Protein AF-A0A9D8IQU6-F1 (afdb_monomer_lite)

Secondary structure (DSSP, 8-state):
--HHHHHHHHHHHHHHHHHHTTTS-HHHHHHHHHHHHHHHHHHHHIIIIIIHHHHHHHHHHHHHHHHHHHHHHHHHHHHHTT--HHHHHHHHHTTS-HHHHHHHHH--

pLDDT: mean 85.68, std 7.83, range [54.59, 96.19]

Foldseek 3Di:
DCLLVVLVVLLVVLVVVLVVQPPHDPVVNVVSNVRSVVSNVRSCCCVPVPVVVVVVVVVVVVVVVVLVVVLVVLLVVCVVVVHDPVVSVVVSLVSDDPVVSVVVVVVD

Radius of gyration: 28.22 Å; chains: 1; bounding box: 50×27×73 Å

Sequence (108 aa):
LYGPGYGLVATLIGQIGMFGNLGGDVEILGHMLAVAVTATMYGCVLANAIAGPIGDKLALRSGEEIVAKEMMLQGILSIHAGDNPRATQDKMLAFVPQTIRTQHRAAA

Structure (mmCIF, N/CA/C/O backbone):
data_AF-A0A9D8IQU6-F1
#
_entry.id   AF-A0A9D8IQU6-F1
#
loop_
_atom_site.group_PDB
_atom_site.id
_atom_site.type_symbol
_atom_site.label_atom_id
_atom_site.label_alt_id
_atom_site.label_comp_id
_atom_site.label_asym_id
_atom_site.label_entity_id
_atom_site.label_seq_id
_atom_site.pdbx_PDB_ins_code
_atom_site.Cartn_x
_atom_site.Cartn_y
_atom_site.Cartn_z
_atom_site.occupancy
_atom_site.B_iso_or_equiv
_atom_site.auth_seq_id
_atom_site.auth_comp_id
_atom_site.auth_asym_id
_atom_site.auth_atom_id
_atom_site.pdbx_PDB_model_num
ATOM 1 N N . LEU A 1 1 ? 0.982 6.459 -4.423 1.00 58.03 1 LEU A N 1
ATOM 2 C CA . LEU A 1 1 ? 0.562 7.086 -5.699 1.00 58.03 1 LEU A CA 1
ATOM 3 C C . LEU A 1 1 ? 1.735 7.493 -6.601 1.00 58.03 1 LEU A C 1
ATOM 5 O O . LEU A 1 1 ? 1.638 7.293 -7.798 1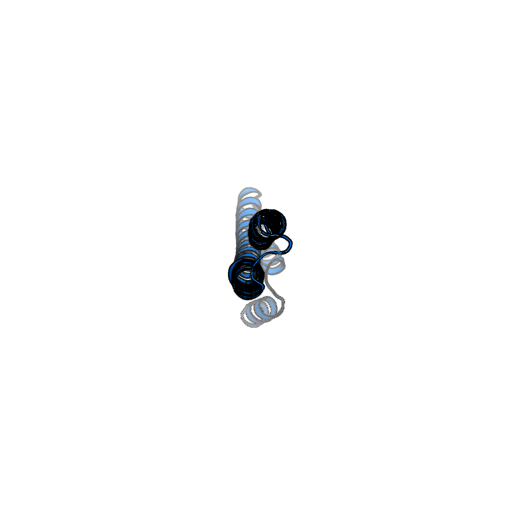.00 58.03 1 LEU A O 1
ATOM 9 N N . TYR A 1 2 ? 2.849 8.012 -6.070 1.00 77.31 2 TYR A N 1
ATOM 10 C CA . TYR A 1 2 ? 3.950 8.541 -6.900 1.00 77.31 2 TYR A CA 1
ATOM 11 C C . TYR A 1 2 ? 4.870 7.495 -7.562 1.00 77.31 2 TYR A C 1
ATOM 13 O O . TYR A 1 2 ? 5.581 7.833 -8.502 1.00 77.31 2 TYR A O 1
ATOM 21 N N . GLY A 1 3 ? 4.852 6.231 -7.118 1.00 80.38 3 GLY A N 1
ATOM 22 C CA . GLY A 1 3 ? 5.737 5.171 -7.634 1.00 80.38 3 GLY A CA 1
ATOM 23 C C . GLY A 1 3 ? 5.686 4.965 -9.160 1.00 80.38 3 GLY A C 1
ATOM 24 O O . GLY A 1 3 ? 6.734 5.047 -9.798 1.00 80.38 3 GLY A O 1
ATOM 25 N N . PRO A 1 4 ? 4.503 4.799 -9.787 1.00 85.31 4 PRO A N 1
ATOM 26 C CA . PRO A 1 4 ? 4.393 4.673 -11.242 1.00 85.31 4 PRO A CA 1
ATOM 27 C C . PRO A 1 4 ? 4.778 5.970 -11.966 1.00 85.31 4 PRO A C 1
ATOM 29 O O . PRO A 1 4 ? 5.309 5.925 -13.071 1.00 85.31 4 PRO A O 1
ATOM 32 N N . GLY A 1 5 ? 4.577 7.125 -11.319 1.00 85.75 5 GLY A N 1
ATOM 33 C CA . GLY A 1 5 ? 5.011 8.424 -11.832 1.00 85.75 5 GLY A CA 1
ATOM 34 C C . GLY A 1 5 ? 6.526 8.494 -12.036 1.00 85.75 5 GLY A C 1
ATOM 35 O O . GLY A 1 5 ? 6.975 8.905 -13.101 1.00 85.75 5 GLY A O 1
ATOM 36 N N . TYR A 1 6 ? 7.321 8.008 -11.077 1.00 83.50 6 TYR A N 1
ATOM 37 C CA . TYR A 1 6 ? 8.778 7.898 -11.243 1.00 83.50 6 TYR A CA 1
ATOM 38 C C . TYR A 1 6 ? 9.181 6.897 -12.338 1.00 83.50 6 TYR A C 1
ATOM 40 O O . TYR A 1 6 ? 10.166 7.124 -13.038 1.00 83.50 6 TYR A O 1
ATOM 48 N N . GLY A 1 7 ? 8.396 5.833 -12.541 1.00 85.19 7 GLY A N 1
ATOM 49 C CA . GLY A 1 7 ? 8.572 4.910 -13.668 1.00 85.19 7 GLY A CA 1
ATOM 50 C C . GLY A 1 7 ? 8.411 5.601 -15.025 1.00 85.19 7 GLY A C 1
ATOM 51 O O . GLY A 1 7 ? 9.250 5.441 -15.908 1.00 85.19 7 GLY A O 1
ATOM 52 N N . LEU A 1 8 ? 7.393 6.455 -15.168 1.00 87.56 8 LEU A N 1
ATOM 53 C CA . LEU A 1 8 ? 7.183 7.246 -16.384 1.00 87.56 8 LEU A CA 1
ATOM 54 C C . LEU A 1 8 ? 8.299 8.274 -16.613 1.00 87.56 8 LEU A C 1
ATOM 56 O O . LEU A 1 8 ? 8.722 8.463 -17.752 1.00 87.56 8 LEU A O 1
ATOM 60 N N . VAL A 1 9 ? 8.855 8.880 -15.559 1.00 87.12 9 VAL A N 1
ATOM 61 C CA . VAL A 1 9 ? 10.029 9.764 -15.692 1.00 87.12 9 VAL A CA 1
ATOM 62 C C . VAL A 1 9 ? 11.222 9.012 -16.295 1.00 87.12 9 VAL A C 1
ATOM 64 O O . VAL A 1 9 ? 11.891 9.544 -17.179 1.00 87.12 9 VAL A O 1
ATOM 67 N N . ALA A 1 10 ? 11.452 7.756 -15.904 1.00 84.38 10 ALA A N 1
ATOM 68 C CA . ALA A 1 10 ? 12.504 6.934 -16.502 1.00 84.38 10 ALA A CA 1
ATOM 69 C C . ALA A 1 10 ? 12.267 6.670 -18.001 1.00 84.38 10 ALA A C 1
ATOM 71 O O . ALA A 1 10 ? 13.221 6.682 -18.780 1.00 84.38 10 ALA A O 1
ATOM 72 N N . THR A 1 11 ? 11.009 6.510 -18.437 1.00 88.25 11 THR A N 1
ATOM 73 C CA . THR A 1 11 ? 10.701 6.384 -19.875 1.00 88.25 11 THR A CA 1
ATOM 74 C C . THR A 1 11 ? 11.000 7.647 -20.658 1.00 88.25 11 THR A C 1
ATOM 76 O O . THR A 1 11 ? 11.529 7.552 -21.763 1.00 88.25 11 THR A O 1
ATOM 79 N N . LEU A 1 12 ? 10.748 8.819 -20.074 1.00 90.06 12 LEU A N 1
ATOM 80 C CA . LEU A 1 12 ? 11.069 10.095 -20.707 1.00 90.06 12 LEU A CA 1
ATOM 81 C C . LEU A 1 12 ? 12.587 10.259 -20.856 1.00 90.06 12 LEU A C 1
ATOM 83 O O . LEU A 1 12 ? 13.056 10.662 -21.916 1.00 90.06 12 LEU A O 1
ATOM 87 N N . ILE A 1 13 ? 13.368 9.870 -19.841 1.00 86.31 13 ILE A N 1
ATOM 88 C CA . ILE A 1 13 ? 14.839 9.873 -19.916 1.00 86.31 13 ILE A CA 1
ATOM 89 C C . ILE A 1 13 ? 15.329 8.918 -21.015 1.00 86.31 13 ILE A C 1
ATOM 91 O O . ILE A 1 13 ? 16.174 9.295 -21.827 1.00 86.31 13 ILE A O 1
ATOM 95 N N . GLY A 1 14 ? 14.763 7.709 -21.089 1.00 84.69 14 GLY A N 1
ATOM 96 C CA . GLY A 1 14 ? 15.067 6.753 -22.155 1.00 84.69 14 GLY A CA 1
ATOM 97 C C . GLY A 1 14 ? 14.738 7.304 -23.545 1.00 84.69 14 GLY A C 1
ATOM 98 O O . GLY A 1 14 ? 15.550 7.193 -24.458 1.00 84.69 14 GLY A O 1
ATOM 99 N N . GLN A 1 15 ? 13.589 7.964 -23.705 1.00 86.44 15 GLN A N 1
ATOM 100 C CA . GLN A 1 15 ? 13.183 8.606 -24.960 1.00 86.44 15 GLN A CA 1
ATOM 101 C C . GLN A 1 15 ? 14.112 9.747 -25.377 1.00 86.44 15 GLN A C 1
ATOM 103 O O . GLN A 1 15 ? 14.433 9.849 -26.558 1.00 86.44 15 GLN A O 1
ATOM 108 N N . ILE A 1 16 ? 14.607 10.554 -24.435 1.00 86.94 16 ILE A N 1
ATOM 109 C CA . ILE A 1 16 ? 15.610 11.589 -24.729 1.00 86.94 16 ILE A CA 1
ATOM 110 C C . ILE A 1 16 ? 16.883 10.951 -25.311 1.00 86.94 16 ILE A C 1
ATOM 112 O O . ILE A 1 16 ? 17.389 11.415 -26.332 1.00 86.94 16 ILE A O 1
ATOM 116 N N . GLY A 1 17 ? 17.363 9.854 -24.715 1.00 81.62 17 GLY A N 1
ATOM 117 C CA . GLY A 1 17 ? 18.517 9.107 -25.230 1.00 81.62 17 GLY A CA 1
ATOM 118 C C . GLY A 1 17 ? 18.266 8.476 -26.605 1.00 81.62 17 GLY A C 1
ATOM 119 O O . GLY A 1 17 ? 19.130 8.527 -27.478 1.00 81.62 17 GLY A O 1
ATOM 120 N N . MET A 1 18 ? 17.063 7.940 -26.829 1.00 84.81 18 MET A N 1
ATOM 121 C CA . MET A 1 18 ? 16.659 7.352 -28.110 1.00 84.81 18 MET A CA 1
ATOM 122 C C . MET A 1 18 ? 16.590 8.391 -29.239 1.00 84.81 18 MET A C 1
ATOM 124 O O . MET A 1 18 ? 17.071 8.124 -30.338 1.00 84.81 18 MET A O 1
ATOM 128 N N . PHE A 1 19 ? 16.054 9.589 -28.980 1.00 84.94 19 PHE A N 1
ATOM 129 C CA . PHE A 1 19 ? 16.034 10.667 -29.976 1.00 84.94 19 PHE A CA 1
ATOM 130 C C . PHE A 1 19 ? 17.427 11.229 -30.277 1.00 84.94 19 PHE A C 1
ATOM 132 O O . PHE A 1 19 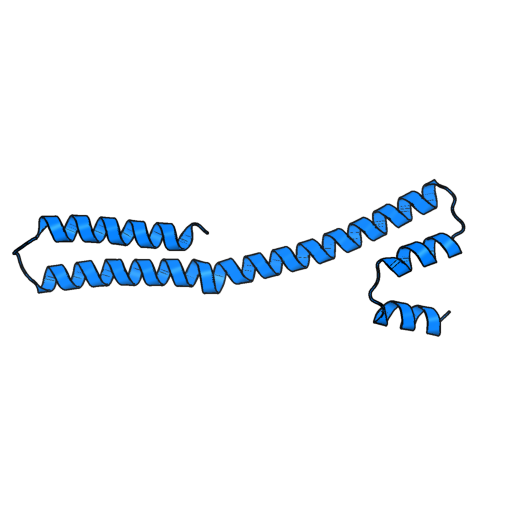? 17.675 11.653 -31.402 1.00 84.94 19 PHE A O 1
ATOM 139 N N . GLY A 1 20 ? 18.351 11.186 -29.313 1.00 81.69 20 GLY A N 1
ATOM 140 C CA . GLY A 1 20 ? 19.747 11.574 -29.531 1.00 81.69 20 GLY A CA 1
ATOM 141 C C . GLY A 1 20 ? 20.521 10.645 -30.476 1.00 81.69 20 GLY A C 1
ATOM 142 O O . GLY A 1 20 ? 21.484 11.089 -31.093 1.00 81.69 20 GLY A O 1
ATOM 143 N N . ASN A 1 21 ? 20.096 9.383 -30.620 1.00 80.38 21 ASN A N 1
ATOM 144 C CA . ASN A 1 21 ? 20.727 8.373 -31.484 1.00 80.38 21 ASN A CA 1
ATOM 145 C C . ASN A 1 21 ? 19.816 7.941 -32.651 1.00 80.38 21 ASN A C 1
ATOM 147 O O . ASN A 1 21 ? 19.886 6.809 -33.139 1.00 80.38 21 ASN A O 1
ATOM 151 N N . LEU A 1 22 ? 18.901 8.816 -33.074 1.00 76.88 22 LEU A N 1
ATOM 152 C CA . LEU A 1 22 ? 17.909 8.478 -34.087 1.00 76.88 22 LEU A CA 1
ATOM 153 C C . LEU A 1 22 ? 18.590 8.243 -35.449 1.00 76.88 22 LEU A C 1
ATOM 155 O O . LEU A 1 22 ? 19.210 9.146 -36.003 1.00 76.88 22 LEU A O 1
ATOM 159 N N . GLY A 1 23 ? 18.469 7.023 -35.984 1.00 74.81 23 GLY A N 1
ATOM 160 C CA . GLY A 1 23 ? 19.153 6.595 -37.214 1.00 74.81 23 GLY A CA 1
ATOM 161 C C . GLY A 1 23 ? 20.535 5.959 -37.002 1.00 74.81 23 GLY A C 1
ATOM 162 O O . GLY A 1 23 ? 21.201 5.642 -37.985 1.00 74.81 23 GLY A O 1
ATOM 163 N N . GLY A 1 24 ? 20.959 5.771 -35.746 1.00 79.75 24 GLY A N 1
ATOM 164 C CA . GLY A 1 24 ? 22.155 5.015 -35.368 1.00 79.75 24 GLY A CA 1
ATOM 165 C C . GLY A 1 24 ? 21.898 3.512 -35.184 1.00 79.75 24 GLY A C 1
ATOM 166 O O . GLY A 1 24 ? 20.961 2.947 -35.746 1.00 79.75 24 GLY A O 1
ATOM 167 N N . ASP A 1 25 ? 22.742 2.857 -34.384 1.00 86.06 25 ASP A N 1
ATOM 168 C CA . ASP A 1 25 ? 22.692 1.408 -34.151 1.00 86.06 25 ASP A CA 1
ATOM 169 C C . ASP A 1 25 ? 21.407 0.953 -33.424 1.00 86.06 25 ASP A C 1
ATOM 171 O O . ASP A 1 25 ? 21.054 1.453 -32.348 1.00 86.06 25 ASP A O 1
ATOM 175 N N . VAL A 1 26 ? 20.720 -0.031 -34.014 1.00 86.38 26 VAL A N 1
ATOM 176 C CA . VAL A 1 26 ? 19.458 -0.603 -33.520 1.00 86.38 26 VAL A CA 1
ATOM 177 C C . VAL A 1 26 ? 19.662 -1.353 -32.203 1.00 86.38 26 VAL A C 1
ATOM 179 O O . VAL A 1 26 ? 18.764 -1.353 -31.358 1.00 86.38 26 VAL A O 1
ATOM 182 N N . GLU A 1 27 ? 20.834 -1.953 -31.985 1.00 87.12 27 GLU A N 1
ATOM 183 C CA . GLU A 1 27 ? 21.118 -2.712 -30.762 1.00 87.12 27 GLU A CA 1
ATOM 184 C C . GLU A 1 27 ? 21.130 -1.796 -29.524 1.00 87.12 27 GLU A C 1
ATOM 186 O O . GLU A 1 27 ? 20.496 -2.089 -28.505 1.00 87.12 27 GLU A O 1
ATOM 191 N N . ILE A 1 28 ? 21.746 -0.616 -29.655 1.00 84.31 28 ILE A N 1
ATOM 192 C CA . ILE A 1 28 ? 21.782 0.417 -28.609 1.00 84.31 28 ILE A CA 1
ATOM 193 C C . ILE A 1 28 ? 20.371 0.938 -28.316 1.00 84.31 28 ILE A C 1
ATOM 195 O O . ILE A 1 28 ? 19.995 1.116 -27.154 1.00 84.31 28 ILE A O 1
ATOM 199 N N . LEU A 1 29 ? 19.566 1.153 -29.361 1.00 85.00 29 LEU A N 1
ATOM 200 C CA . LEU A 1 29 ? 18.187 1.616 -29.222 1.00 85.00 29 LEU A CA 1
ATOM 201 C C . LEU A 1 29 ? 17.326 0.602 -28.449 1.00 85.00 29 LEU A C 1
ATOM 203 O O . LEU A 1 29 ? 16.581 0.979 -27.540 1.00 85.00 29 LEU A O 1
ATOM 207 N N . GLY A 1 30 ? 17.475 -0.687 -28.765 1.00 86.25 30 GLY A N 1
ATOM 208 C CA . GLY A 1 30 ? 16.796 -1.777 -28.067 1.00 86.25 30 GLY A CA 1
ATOM 209 C C . GLY A 1 30 ? 17.169 -1.851 -26.586 1.00 86.25 30 GLY A C 1
ATOM 210 O O . GLY A 1 30 ? 16.287 -2.001 -25.737 1.00 86.25 30 GLY A O 1
ATOM 211 N N . HIS A 1 31 ? 18.451 -1.673 -26.254 1.00 86.25 31 HIS A N 1
ATOM 212 C CA . HIS A 1 31 ? 18.906 -1.671 -24.863 1.00 86.25 31 HIS A CA 1
ATOM 213 C C . HIS A 1 31 ? 18.314 -0.501 -24.057 1.00 86.25 31 HIS A C 1
ATOM 215 O O . HIS A 1 31 ? 17.803 -0.704 -22.954 1.00 86.25 31 HIS A O 1
ATOM 221 N N . MET A 1 32 ? 18.298 0.710 -24.625 1.00 84.94 32 MET A N 1
ATOM 222 C CA . MET A 1 32 ? 17.724 1.898 -23.974 1.00 84.94 32 MET A CA 1
ATOM 223 C C . MET A 1 32 ? 16.218 1.753 -23.723 1.00 84.94 32 MET A C 1
ATOM 225 O O . MET A 1 32 ? 15.721 2.116 -22.652 1.00 84.94 32 MET A O 1
ATOM 229 N N . LEU A 1 33 ? 15.490 1.167 -24.678 1.00 87.56 33 LEU A N 1
ATOM 230 C CA . LEU A 1 33 ? 14.067 0.881 -24.518 1.00 87.56 33 LEU A CA 1
ATOM 231 C C . LEU A 1 33 ? 13.814 -0.173 -23.429 1.00 87.56 33 LEU A C 1
ATOM 233 O O . LEU A 1 33 ? 12.911 -0.002 -22.608 1.00 87.56 33 LEU A O 1
ATOM 237 N N . ALA A 1 34 ? 14.620 -1.237 -23.376 1.00 88.62 34 ALA A N 1
ATOM 238 C CA . ALA A 1 34 ? 14.486 -2.283 -22.364 1.00 88.62 34 ALA A CA 1
ATOM 239 C C . ALA A 1 34 ? 14.658 -1.732 -2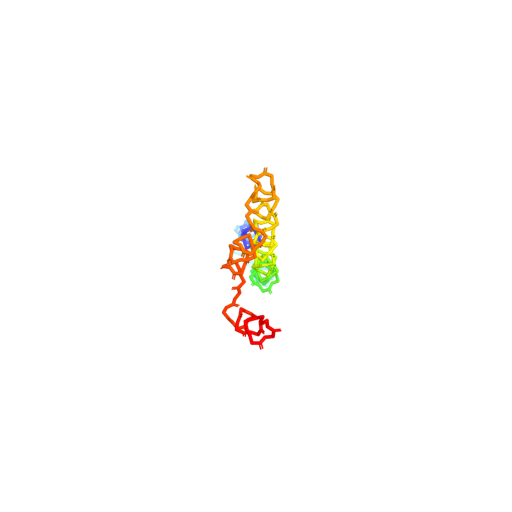0.935 1.00 88.62 34 ALA A C 1
ATOM 241 O O . ALA A 1 34 ? 13.874 -2.062 -20.039 1.00 88.62 34 ALA A O 1
ATOM 242 N N . VAL A 1 35 ? 15.630 -0.840 -20.717 1.00 87.75 35 VAL A N 1
ATOM 243 C CA . VAL A 1 35 ? 15.837 -0.177 -19.416 1.00 87.75 35 VAL A CA 1
ATOM 244 C C . VAL A 1 35 ? 14.644 0.716 -19.042 1.00 87.75 35 VAL A C 1
ATOM 246 O O . VAL A 1 35 ? 14.160 0.666 -17.912 1.00 87.75 35 VAL A O 1
ATOM 249 N N . ALA A 1 36 ? 14.104 1.486 -19.990 1.00 88.94 36 ALA A N 1
ATOM 250 C CA . ALA A 1 36 ? 12.935 2.338 -19.756 1.00 88.94 36 ALA A CA 1
ATOM 251 C C . ALA A 1 36 ? 11.679 1.536 -19.352 1.00 88.94 36 ALA A C 1
ATOM 253 O O . ALA A 1 36 ? 10.964 1.893 -18.406 1.00 88.94 36 ALA A O 1
ATOM 254 N N . VAL A 1 37 ? 11.415 0.424 -20.042 1.00 90.00 37 VAL A N 1
ATOM 255 C CA . VAL A 1 37 ? 10.253 -0.436 -19.771 1.00 90.00 37 VAL A CA 1
ATOM 256 C C . VAL A 1 37 ? 10.409 -1.174 -18.440 1.00 90.00 37 VAL A C 1
ATOM 258 O O . VAL A 1 37 ? 9.460 -1.229 -17.654 1.00 90.00 37 VAL A O 1
ATOM 261 N N . THR A 1 38 ? 11.603 -1.688 -18.133 1.00 91.00 38 THR A N 1
ATOM 262 C CA . THR A 1 38 ? 11.864 -2.358 -16.846 1.00 91.00 38 THR A CA 1
ATOM 263 C C . THR A 1 38 ? 11.729 -1.399 -15.665 1.00 91.00 38 THR A C 1
ATOM 265 O O . THR A 1 38 ? 11.088 -1.753 -14.675 1.00 91.00 38 THR A O 1
ATOM 268 N N . ALA A 1 39 ? 12.222 -0.163 -15.775 1.00 89.25 39 ALA A N 1
ATOM 269 C CA . ALA A 1 39 ? 12.027 0.858 -14.745 1.00 89.25 39 ALA A CA 1
ATOM 270 C C . ALA A 1 39 ? 10.534 1.152 -14.485 1.00 89.25 39 ALA A C 1
ATOM 272 O O . ALA A 1 39 ? 10.110 1.268 -13.332 1.00 89.25 39 ALA A O 1
ATOM 273 N N . THR A 1 40 ? 9.713 1.191 -15.540 1.00 91.00 40 THR A N 1
ATOM 274 C CA . THR A 1 40 ? 8.253 1.370 -15.425 1.00 91.00 40 THR A CA 1
ATOM 275 C C . THR A 1 40 ? 7.584 0.185 -14.739 1.00 91.00 40 THR A C 1
ATOM 277 O O . THR A 1 40 ? 6.745 0.370 -13.855 1.00 91.00 40 THR A O 1
ATOM 280 N N . MET A 1 41 ? 7.985 -1.037 -15.101 1.00 89.88 41 MET A N 1
ATOM 281 C CA . MET A 1 41 ? 7.506 -2.259 -14.460 1.00 89.88 41 MET A CA 1
ATOM 282 C C . MET A 1 41 ? 7.802 -2.236 -12.956 1.00 89.88 41 MET A C 1
ATOM 284 O O . MET A 1 41 ? 6.887 -2.438 -12.158 1.00 89.88 41 MET A O 1
ATOM 288 N N . TYR A 1 42 ? 9.039 -1.926 -12.554 1.00 90.50 42 TYR A N 1
ATOM 289 C CA . TYR A 1 42 ? 9.407 -1.847 -11.137 1.00 90.50 42 TYR A CA 1
ATOM 290 C C . TYR A 1 42 ? 8.616 -0.771 -10.384 1.00 90.50 42 TYR A C 1
ATOM 292 O O . TYR A 1 42 ? 8.133 -1.034 -9.281 1.00 90.50 42 TYR A O 1
ATOM 300 N N . GLY A 1 43 ? 8.414 0.406 -10.986 1.00 88.75 43 GLY A N 1
ATOM 301 C CA . GLY A 1 43 ? 7.603 1.476 -10.397 1.00 88.75 43 GLY A CA 1
ATOM 302 C C . GLY A 1 43 ? 6.146 1.061 -10.160 1.00 88.75 43 GLY A C 1
ATOM 303 O O . GLY A 1 43 ? 5.597 1.307 -9.082 1.00 88.75 43 GLY A O 1
ATOM 304 N N . CYS A 1 44 ? 5.530 0.380 -11.131 1.00 89.50 44 CYS A N 1
ATOM 305 C CA . CYS A 1 44 ? 4.168 -0.147 -11.018 1.00 89.50 44 CYS A CA 1
ATOM 306 C C . CYS A 1 44 ? 4.051 -1.275 -9.988 1.00 89.50 44 CYS A C 1
ATOM 308 O O . CYS A 1 44 ? 3.126 -1.259 -9.176 1.00 89.50 44 CYS A O 1
ATOM 310 N N . VAL A 1 45 ? 4.981 -2.234 -9.992 1.00 91.00 45 VAL A N 1
ATOM 311 C CA . VAL A 1 45 ? 4.974 -3.365 -9.051 1.00 91.00 45 VAL A CA 1
ATOM 312 C C . VAL A 1 45 ? 5.126 -2.866 -7.619 1.00 91.00 45 VAL A C 1
ATOM 314 O O . VAL A 1 45 ? 4.322 -3.213 -6.758 1.00 91.00 45 VAL A O 1
ATOM 317 N N . LEU A 1 46 ? 6.102 -1.997 -7.357 1.00 88.81 46 LEU A N 1
ATOM 318 C CA . LEU A 1 46 ? 6.332 -1.488 -6.008 1.00 88.81 46 LEU A CA 1
ATOM 319 C C . LEU A 1 46 ? 5.133 -0.680 -5.493 1.00 88.81 46 LEU A C 1
ATOM 321 O O . LEU A 1 46 ? 4.749 -0.808 -4.331 1.00 88.81 46 LEU A O 1
ATOM 325 N N . ALA A 1 47 ? 4.503 0.116 -6.357 1.00 89.50 47 ALA A N 1
ATOM 326 C CA . ALA A 1 47 ? 3.353 0.919 -5.971 1.00 89.50 47 ALA A CA 1
ATOM 327 C C . ALA A 1 47 ? 2.084 0.092 -5.737 1.00 89.50 47 ALA A C 1
ATOM 329 O O . ALA A 1 47 ? 1.423 0.288 -4.722 1.00 89.50 47 ALA A O 1
ATOM 330 N N . ASN A 1 48 ? 1.748 -0.813 -6.656 1.00 87.31 48 ASN A N 1
ATOM 331 C CA . ASN A 1 48 ? 0.445 -1.480 -6.662 1.00 87.31 48 ASN A CA 1
ATOM 332 C C . ASN A 1 48 ? 0.465 -2.855 -5.987 1.00 87.31 48 ASN A C 1
ATOM 334 O O . ASN A 1 48 ? -0.551 -3.257 -5.433 1.00 87.31 48 ASN A O 1
ATOM 338 N N . ALA A 1 49 ? 1.591 -3.573 -6.003 1.00 88.88 49 ALA A N 1
ATOM 339 C CA . ALA A 1 49 ? 1.686 -4.892 -5.375 1.00 88.88 49 ALA A CA 1
ATOM 340 C C . ALA A 1 49 ? 2.179 -4.829 -3.922 1.00 88.88 49 ALA A C 1
ATOM 342 O O . ALA A 1 49 ? 1.854 -5.712 -3.135 1.00 88.88 49 ALA A O 1
ATOM 343 N N . ILE A 1 50 ? 2.956 -3.801 -3.559 1.00 89.25 50 ILE A N 1
ATOM 344 C CA . ILE A 1 50 ? 3.563 -3.696 -2.223 1.00 89.25 50 ILE A CA 1
ATOM 345 C C . ILE A 1 50 ? 2.961 -2.526 -1.445 1.00 89.25 50 ILE A C 1
ATOM 347 O O . ILE A 1 50 ? 2.271 -2.731 -0.449 1.00 89.25 50 ILE A O 1
ATOM 351 N N . ALA A 1 51 ? 3.194 -1.290 -1.894 1.00 90.31 51 ALA A N 1
ATOM 352 C CA . ALA A 1 51 ? 2.830 -0.104 -1.121 1.00 90.31 51 ALA A CA 1
ATOM 353 C C . ALA A 1 51 ? 1.310 0.102 -1.002 1.00 90.31 51 ALA A C 1
ATOM 355 O O . ALA A 1 51 ? 0.840 0.498 0.062 1.00 90.31 51 ALA A O 1
ATOM 356 N N . GLY A 1 52 ? 0.545 -0.185 -2.061 1.00 91.12 52 GLY A N 1
ATOM 357 C CA . GLY A 1 52 ? -0.918 -0.091 -2.071 1.00 91.12 52 GLY A CA 1
ATOM 358 C C . GLY A 1 52 ? -1.574 -0.975 -1.004 1.00 91.12 52 GLY A C 1
ATOM 359 O O . GLY A 1 52 ? -2.176 -0.432 -0.079 1.00 91.12 52 GLY A O 1
ATOM 360 N N . PRO A 1 53 ? -1.374 -2.308 -1.040 1.00 93.19 53 PRO A N 1
ATOM 361 C CA . PRO A 1 53 ? -1.958 -3.219 -0.055 1.00 93.19 53 PRO A CA 1
ATOM 362 C C . PRO A 1 53 ? -1.535 -2.922 1.388 1.00 93.19 53 PRO A C 1
ATOM 364 O O . PRO A 1 53 ? -2.332 -3.079 2.315 1.00 93.19 53 PRO A O 1
ATOM 367 N N . ILE A 1 54 ? -0.291 -2.473 1.599 1.00 94.38 54 ILE A N 1
ATOM 368 C CA . ILE A 1 54 ? 0.179 -2.038 2.921 1.00 94.38 54 ILE A CA 1
ATOM 369 C C . ILE A 1 54 ? -0.612 -0.811 3.386 1.00 94.38 54 ILE A C 1
ATOM 371 O O . ILE A 1 54 ? -1.084 -0.791 4.523 1.00 94.38 54 ILE A O 1
ATOM 375 N N . GLY A 1 55 ? -0.791 0.184 2.513 1.00 93.38 55 GLY A N 1
ATOM 376 C CA . GLY A 1 55 ? -1.592 1.375 2.793 1.00 93.38 55 GLY A CA 1
ATOM 377 C C . GLY A 1 55 ? -3.031 1.030 3.172 1.00 93.38 55 GLY A C 1
ATOM 378 O O . GLY A 1 55 ? -3.504 1.465 4.221 1.00 93.38 55 GLY A O 1
ATOM 379 N N . ASP A 1 56 ? -3.686 0.175 2.388 1.00 94.50 56 ASP A N 1
ATOM 380 C CA . ASP A 1 56 ? -5.060 -0.265 2.653 1.00 94.50 56 ASP A CA 1
ATOM 381 C C . ASP A 1 56 ? -5.166 -1.016 3.985 1.00 94.50 56 ASP A C 1
ATOM 383 O O . ASP A 1 56 ? -6.094 -0.798 4.769 1.00 94.50 56 ASP A O 1
ATOM 387 N N . LYS A 1 57 ? -4.183 -1.871 4.300 1.00 94.88 57 LYS A N 1
ATOM 388 C CA . LYS A 1 57 ? -4.174 -2.605 5.569 1.00 94.88 57 LYS A CA 1
ATOM 389 C C . LYS A 1 57 ? -3.980 -1.683 6.770 1.00 94.88 57 LYS A C 1
ATOM 391 O O . LYS A 1 57 ? -4.602 -1.915 7.808 1.00 94.88 57 LYS A O 1
ATOM 396 N N . LEU A 1 58 ? -3.132 -0.662 6.648 1.00 95.62 58 LEU A N 1
ATOM 397 C CA . LEU A 1 58 ? -2.953 0.349 7.690 1.00 95.62 58 LEU A CA 1
ATOM 398 C C . LEU A 1 58 ? -4.216 1.191 7.870 1.00 95.62 58 LEU A C 1
ATOM 400 O O . LEU A 1 58 ? -4.617 1.423 9.007 1.00 95.62 58 LEU A O 1
ATOM 404 N N . ALA A 1 59 ? -4.866 1.597 6.779 1.00 95.56 59 ALA A N 1
ATOM 405 C CA . ALA A 1 59 ? -6.118 2.345 6.833 1.00 95.56 59 ALA A CA 1
ATOM 406 C C . ALA A 1 59 ? -7.221 1.542 7.540 1.00 95.56 59 ALA A C 1
ATOM 408 O O . ALA A 1 59 ? -7.912 2.075 8.406 1.00 95.56 59 ALA A O 1
ATOM 409 N N . LEU A 1 60 ? -7.326 0.242 7.247 1.00 95.69 60 LEU A N 1
ATOM 410 C CA . LEU A 1 60 ? -8.273 -0.650 7.916 1.00 95.69 60 LEU A CA 1
ATOM 411 C C . LEU A 1 60 ? -8.002 -0.739 9.426 1.00 95.69 60 LEU A C 1
ATOM 413 O O . LEU A 1 60 ? -8.916 -0.533 10.220 1.00 95.69 60 LEU A O 1
ATOM 417 N N . ARG A 1 61 ? -6.744 -0.961 9.831 1.00 94.81 61 ARG A N 1
ATOM 418 C CA . ARG A 1 61 ? -6.359 -0.983 11.257 1.00 94.81 61 ARG A CA 1
ATOM 419 C C . ARG A 1 61 ? -6.610 0.357 11.948 1.00 94.81 61 ARG A C 1
ATOM 421 O O . ARG A 1 61 ? -7.037 0.389 13.096 1.00 94.81 61 ARG A O 1
ATOM 428 N N . SER A 1 62 ? -6.361 1.461 11.249 1.00 96.19 62 SER A N 1
ATOM 429 C CA . SER A 1 62 ? -6.627 2.800 11.770 1.00 96.19 62 SER A CA 1
ATOM 430 C C . SER A 1 62 ? -8.123 3.023 11.995 1.00 96.19 62 SER A C 1
ATOM 432 O O . SER A 1 62 ? -8.491 3.576 13.027 1.00 96.19 62 SER A O 1
ATOM 434 N N . GLY A 1 63 ? -8.983 2.544 11.091 1.00 94.75 63 GLY A N 1
ATOM 435 C CA . GLY A 1 63 ? -10.435 2.575 11.270 1.00 94.75 63 GLY A CA 1
ATOM 436 C C . GLY A 1 63 ? -10.897 1.785 12.498 1.00 94.75 63 GLY A C 1
ATOM 437 O O . GLY A 1 63 ? -11.682 2.294 13.294 1.00 94.75 63 GLY A O 1
ATOM 438 N N . GLU A 1 64 ? -10.362 0.578 12.700 1.00 92.50 64 GLU A N 1
ATOM 439 C CA . GLU A 1 64 ? -10.634 -0.229 13.901 1.00 92.50 64 GLU A CA 1
ATOM 440 C C . GLU A 1 64 ? -10.217 0.506 15.189 1.00 92.50 64 GLU A C 1
ATOM 442 O O . GLU A 1 64 ? -10.958 0.523 16.175 1.00 92.50 64 GLU A O 1
ATOM 447 N N . GLU A 1 65 ? -9.056 1.167 15.177 1.00 93.50 65 GLU A N 1
ATOM 448 C CA . GLU A 1 65 ? -8.552 1.925 16.325 1.00 93.50 65 GLU A CA 1
ATOM 449 C C . GLU A 1 65 ? -9.387 3.180 16.623 1.00 93.50 65 GLU A C 1
ATOM 451 O O . GLU A 1 65 ? -9.618 3.503 17.792 1.00 93.50 65 GLU A O 1
ATOM 456 N N . ILE A 1 66 ? -9.871 3.877 15.590 1.00 95.56 66 ILE A N 1
ATOM 457 C CA . ILE A 1 66 ? -10.766 5.033 15.743 1.00 95.56 66 ILE A CA 1
ATOM 458 C C . ILE A 1 66 ? -12.051 4.610 16.457 1.00 95.56 66 ILE A C 1
ATOM 460 O O . ILE A 1 66 ? -12.401 5.217 17.466 1.00 95.56 66 ILE A O 1
ATOM 464 N N . VAL A 1 67 ? -12.695 3.526 16.015 1.00 91.69 67 VAL A N 1
ATOM 465 C CA . VAL A 1 67 ? -13.935 3.024 16.635 1.00 91.69 67 VAL A CA 1
ATOM 466 C C . VAL A 1 67 ? -13.713 2.640 18.102 1.00 91.69 67 VAL A C 1
ATOM 468 O O . VAL A 1 67 ? -14.529 2.965 18.967 1.00 91.69 67 VAL A O 1
ATOM 471 N N . ALA A 1 68 ? -12.587 1.992 18.421 1.00 90.75 68 ALA A N 1
ATOM 472 C CA . ALA A 1 68 ? -12.247 1.655 19.803 1.00 90.75 68 ALA A CA 1
ATOM 473 C C . ALA A 1 68 ? -12.057 2.909 20.679 1.00 90.75 68 ALA A C 1
ATOM 475 O O . ALA A 1 68 ? -12.526 2.957 21.820 1.00 90.75 68 ALA A O 1
ATOM 476 N N . LYS A 1 69 ? -11.402 3.948 20.147 1.00 93.00 69 LYS A N 1
ATOM 477 C CA . LYS A 1 69 ? -11.217 5.229 20.845 1.00 93.00 69 LYS A CA 1
ATOM 478 C C . LYS A 1 69 ? 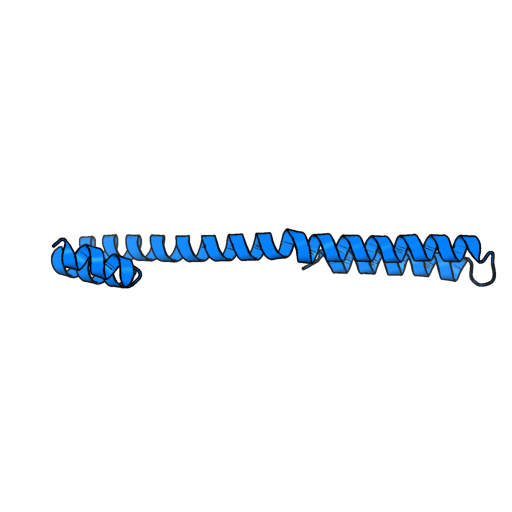-12.526 5.994 21.016 1.00 93.00 69 LYS A C 1
ATOM 480 O O . LYS A 1 69 ? -12.746 6.556 22.086 1.00 93.00 69 LYS A O 1
ATOM 485 N N . GLU A 1 70 ? -13.407 5.977 20.021 1.00 93.00 70 GLU A N 1
ATOM 486 C CA . GLU A 1 70 ? -14.746 6.568 20.114 1.00 93.00 70 GLU A CA 1
ATOM 487 C C . GLU A 1 70 ? -15.583 5.899 21.208 1.00 93.00 70 GLU A C 1
ATOM 489 O O . GLU A 1 70 ? -16.197 6.595 22.019 1.00 93.00 70 GLU A O 1
ATOM 494 N N . MET A 1 71 ? -15.546 4.565 21.300 1.00 91.06 71 MET A N 1
ATOM 495 C CA . MET A 1 71 ? -16.212 3.821 22.372 1.00 91.06 71 MET A CA 1
ATOM 496 C C . MET A 1 71 ? -15.694 4.237 23.757 1.00 91.06 71 MET A C 1
ATOM 498 O O . MET A 1 71 ? -16.493 4.510 24.655 1.00 91.06 71 MET A O 1
ATOM 502 N N . MET A 1 72 ? -14.370 4.330 23.932 1.00 90.44 72 MET A N 1
ATOM 503 C CA . MET A 1 72 ? -13.769 4.788 25.192 1.00 90.44 72 MET A CA 1
ATOM 504 C C . MET A 1 72 ? -14.193 6.218 25.537 1.00 90.44 72 MET A C 1
ATOM 506 O O . MET A 1 72 ? -14.563 6.491 26.679 1.00 90.44 72 MET A O 1
ATOM 510 N N . LEU A 1 73 ? -14.192 7.122 24.554 1.00 92.38 73 LEU A N 1
ATOM 511 C CA . LEU A 1 73 ? -14.595 8.514 24.745 1.00 92.38 73 LEU A CA 1
ATOM 512 C C . LEU A 1 73 ? -16.057 8.617 25.204 1.00 92.38 73 LEU A C 1
ATOM 514 O O . LEU A 1 73 ? -16.353 9.318 26.171 1.00 92.38 73 LEU A O 1
ATOM 518 N N . GLN A 1 74 ? -16.964 7.876 24.564 1.00 89.12 74 GLN A N 1
ATOM 519 C CA . GLN A 1 74 ? -18.376 7.818 24.955 1.00 89.12 74 GLN A CA 1
ATOM 520 C C . GLN A 1 74 ? -18.572 7.226 26.354 1.00 89.12 74 GLN A C 1
ATOM 522 O O . GLN A 1 74 ? -19.410 7.714 27.117 1.00 89.12 74 GLN A O 1
ATOM 527 N N . GLY A 1 75 ? -17.778 6.217 26.725 1.00 89.56 75 GLY A N 1
ATOM 528 C CA . GLY A 1 75 ? -17.770 5.664 28.078 1.00 89.56 75 GLY A CA 1
ATOM 529 C C . GLY A 1 75 ? -17.384 6.710 29.126 1.00 89.56 75 GLY A C 1
ATOM 530 O O . GLY A 1 75 ? -18.104 6.891 30.106 1.00 89.56 75 GLY A O 1
ATOM 531 N N . ILE A 1 76 ? -16.303 7.458 28.887 1.00 91.19 76 ILE A N 1
ATOM 532 C CA . ILE A 1 76 ? -15.840 8.529 29.786 1.00 91.19 76 ILE A CA 1
ATOM 533 C C . ILE A 1 76 ? -16.893 9.638 29.909 1.00 91.19 76 ILE A C 1
ATOM 535 O O . ILE A 1 76 ? -17.195 10.070 31.020 1.00 91.19 76 ILE A O 1
ATOM 539 N N . LEU A 1 77 ? -17.488 10.070 28.793 1.00 90.62 77 LEU A N 1
ATOM 540 C CA . LEU A 1 77 ? -18.538 11.094 28.791 1.00 90.62 77 LEU A CA 1
ATOM 541 C C . LEU A 1 77 ? -19.784 10.645 29.565 1.00 90.62 77 LEU A C 1
ATOM 543 O O . LEU A 1 77 ? -20.340 11.432 30.327 1.00 90.62 77 LEU A O 1
ATOM 547 N N . SER A 1 78 ? -20.188 9.381 29.423 1.00 89.00 78 SER A N 1
ATOM 548 C CA . SER A 1 78 ? -21.341 8.825 30.146 1.00 89.00 78 SER A CA 1
ATOM 549 C C . SER A 1 78 ? -21.075 8.729 3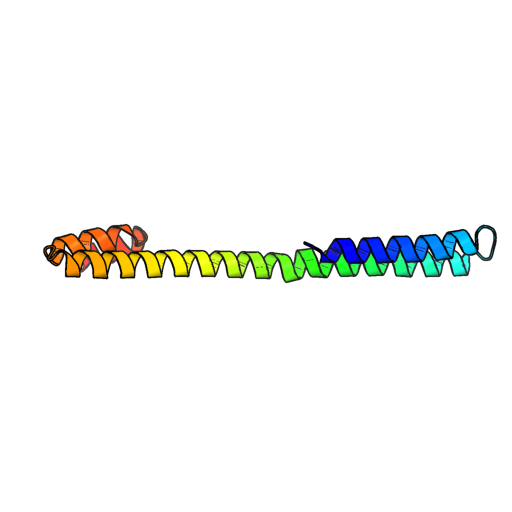1.655 1.00 89.00 78 SER A C 1
ATOM 551 O 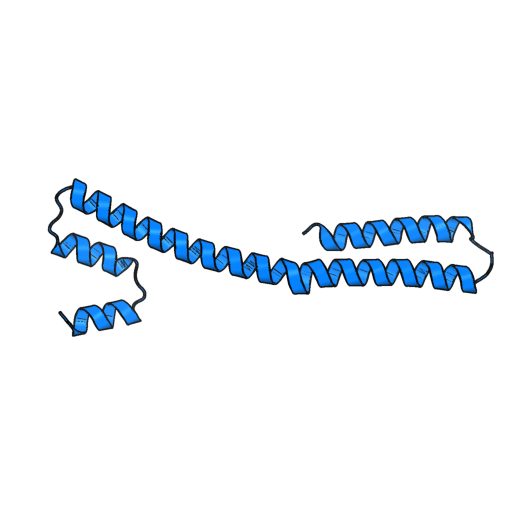O . SER A 1 78 ? -21.951 9.043 32.459 1.00 89.00 78 SER A O 1
ATOM 553 N N . ILE A 1 79 ? -19.849 8.365 32.056 1.00 88.75 79 ILE A N 1
ATOM 554 C CA . ILE A 1 79 ? -19.428 8.371 33.467 1.00 88.75 79 ILE A CA 1
ATOM 555 C C . ILE A 1 79 ? -19.435 9.800 34.020 1.00 88.75 79 ILE A C 1
ATOM 557 O O . ILE A 1 79 ? -19.933 10.027 35.120 1.00 88.75 79 ILE A O 1
ATOM 561 N N . HIS A 1 80 ? -18.920 10.770 33.259 1.00 91.19 80 HIS A N 1
ATOM 562 C CA . HIS A 1 80 ? -18.892 12.171 33.676 1.00 91.19 80 HIS A CA 1
ATOM 563 C C . HIS A 1 80 ? -20.297 12.772 33.824 1.00 91.19 80 HIS A C 1
ATOM 565 O O . HIS A 1 80 ? -20.548 13.515 34.769 1.00 91.19 80 HIS A O 1
ATOM 571 N N . ALA A 1 81 ? -21.222 12.416 32.929 1.00 90.38 81 ALA A N 1
ATOM 572 C CA . ALA A 1 81 ? -22.622 12.826 33.000 1.00 90.38 81 ALA A CA 1
ATOM 573 C C . ALA A 1 81 ? -23.397 12.174 34.164 1.00 90.38 81 ALA A C 1
ATOM 575 O O . ALA A 1 81 ? -24.515 12.593 34.457 1.00 90.38 81 ALA A O 1
ATOM 576 N N . GLY A 1 82 ? -22.822 11.166 34.831 1.00 87.56 82 GLY A N 1
ATOM 577 C CA . GLY A 1 82 ? -23.480 10.434 35.911 1.00 87.56 82 GLY A CA 1
ATOM 578 C C . GLY A 1 82 ? -24.579 9.484 35.426 1.00 87.56 82 GLY A C 1
ATOM 579 O O . GLY A 1 82 ? -25.511 9.199 36.179 1.00 87.56 82 GLY A O 1
ATOM 580 N N . ASP A 1 83 ? -24.494 8.996 34.184 1.00 86.50 83 ASP A N 1
ATOM 581 C CA . ASP A 1 83 ? -25.456 8.029 33.655 1.00 86.50 83 ASP A CA 1
ATOM 582 C C . ASP A 1 83 ? -25.435 6.720 34.460 1.00 86.50 83 ASP A C 1
ATOM 584 O O . ASP A 1 83 ? -24.391 6.259 34.932 1.00 86.50 83 ASP A O 1
ATOM 588 N N . ASN A 1 84 ? -26.599 6.069 34.569 1.00 88.00 84 ASN A N 1
ATOM 589 C CA . ASN A 1 84 ? -26.701 4.757 35.203 1.00 88.00 84 ASN A CA 1
ATOM 590 C C . ASN A 1 84 ? -25.731 3.769 34.513 1.00 88.00 84 ASN A C 1
ATOM 592 O O . ASN A 1 84 ? -25.811 3.621 33.289 1.00 88.00 84 ASN A O 1
ATOM 596 N N . PRO A 1 85 ? -24.872 3.043 35.260 1.00 82.06 85 PRO A N 1
ATOM 597 C CA . PRO A 1 85 ? -23.906 2.093 34.703 1.00 82.06 85 PRO A CA 1
ATOM 598 C C . PRO A 1 85 ? -24.500 1.117 33.682 1.00 82.06 85 PRO A C 1
ATOM 600 O O . PRO A 1 85 ? -23.847 0.768 32.701 1.00 82.06 85 PRO A O 1
ATOM 603 N N . ARG A 1 86 ? -25.765 0.724 33.873 1.00 83.19 86 ARG A N 1
ATOM 604 C CA . ARG A 1 86 ? -26.491 -0.171 32.964 1.00 83.19 86 ARG A CA 1
ATOM 605 C C . ARG A 1 86 ? -26.791 0.486 31.611 1.00 83.19 86 ARG A C 1
ATOM 607 O O . ARG A 1 86 ? -26.588 -0.128 30.571 1.00 83.19 86 ARG A O 1
ATOM 614 N N . ALA A 1 87 ? -27.189 1.758 31.619 1.00 83.94 87 ALA A N 1
ATOM 615 C CA . ALA A 1 87 ? -27.418 2.534 30.400 1.00 83.94 87 ALA A CA 1
ATOM 616 C C . ALA A 1 87 ? -26.101 2.833 29.663 1.00 83.94 87 ALA A C 1
ATOM 618 O O . ALA A 1 87 ? -26.038 2.763 28.438 1.00 83.94 87 ALA A O 1
ATOM 619 N N . THR A 1 88 ? -25.031 3.112 30.408 1.00 83.25 88 THR A N 1
ATOM 620 C CA . THR A 1 88 ? -23.679 3.305 29.865 1.00 83.25 88 THR A CA 1
ATOM 621 C C . THR A 1 88 ? -23.149 2.030 29.196 1.00 83.25 88 THR A C 1
ATOM 623 O O . THR A 1 88 ? -22.560 2.095 28.116 1.00 83.25 88 THR A O 1
ATOM 626 N N . GLN A 1 89 ? -23.426 0.856 29.776 1.00 82.75 89 GLN A N 1
ATOM 627 C CA . GLN A 1 89 ? -23.113 -0.440 29.171 1.00 82.75 89 GLN A CA 1
ATOM 628 C C . GLN A 1 89 ? -23.887 -0.669 27.866 1.00 82.75 89 GLN A C 1
ATOM 630 O O . GLN A 1 89 ? -23.286 -1.067 26.870 1.00 82.75 89 GLN A O 1
ATOM 635 N N . ASP A 1 90 ? -25.188 -0.373 27.831 1.00 83.62 90 ASP A N 1
ATOM 636 C CA . ASP A 1 90 ? -26.005 -0.514 26.618 1.00 83.62 90 ASP A CA 1
ATOM 637 C C . ASP A 1 90 ? -25.526 0.400 25.477 1.00 83.62 90 ASP A C 1
ATOM 639 O O . ASP A 1 90 ? -25.485 -0.025 24.316 1.00 83.62 90 ASP A O 1
ATOM 643 N N . LYS A 1 91 ? -25.094 1.628 25.801 1.00 82.88 91 LYS A N 1
ATOM 644 C CA . LYS A 1 91 ? -24.474 2.558 24.843 1.00 82.88 91 LYS A CA 1
ATOM 645 C C . LYS A 1 91 ? -23.159 2.005 24.290 1.00 82.88 91 LYS A C 1
ATOM 647 O O . LYS A 1 91 ? -22.964 2.024 23.080 1.00 82.88 91 LYS A O 1
ATOM 652 N N . MET A 1 92 ? -22.283 1.460 25.138 1.00 83.88 92 MET A N 1
ATOM 653 C CA . MET A 1 92 ? -21.023 0.847 24.688 1.00 83.88 92 MET A CA 1
ATOM 654 C C . MET A 1 92 ? -21.249 -0.426 23.864 1.00 83.88 92 MET A C 1
ATOM 656 O O . MET A 1 92 ? -20.592 -0.619 22.843 1.00 83.88 92 MET A O 1
ATOM 660 N N . LEU A 1 93 ? -22.227 -1.259 24.235 1.00 84.25 93 LEU A N 1
ATOM 661 C CA . LEU A 1 93 ? -22.614 -2.440 23.461 1.00 84.25 93 LEU A CA 1
ATOM 662 C C . LEU A 1 93 ? -23.074 -2.072 22.044 1.00 84.25 93 LEU A C 1
ATOM 664 O O . LEU A 1 93 ? -22.973 -2.907 21.150 1.00 84.25 93 LEU A O 1
ATOM 668 N N . ALA A 1 94 ? -23.543 -0.843 21.802 1.00 84.19 94 ALA A N 1
ATOM 669 C CA . ALA A 1 94 ? -23.904 -0.385 20.463 1.00 84.19 94 ALA A CA 1
ATOM 670 C C . ALA A 1 94 ? -22.709 -0.267 19.498 1.00 84.19 94 ALA A C 1
ATOM 672 O O . ALA A 1 94 ? -22.906 -0.455 18.300 1.00 84.19 94 ALA A O 1
ATOM 673 N N . PHE A 1 95 ? -21.495 -0.027 20.008 1.00 81.94 95 PHE A N 1
ATOM 674 C CA . PHE A 1 95 ? -20.259 0.093 19.216 1.00 81.94 95 PHE A CA 1
ATOM 675 C C . PHE A 1 95 ? -19.638 -1.260 18.840 1.00 81.94 95 PHE A C 1
ATOM 677 O O . PHE A 1 95 ? -18.730 -1.324 18.014 1.00 81.94 95 PHE A O 1
ATOM 684 N N . VAL A 1 96 ? -20.108 -2.352 19.446 1.00 83.44 96 VAL A N 1
ATOM 685 C CA . VAL A 1 96 ? -19.546 -3.693 19.259 1.00 83.44 96 VAL A CA 1
ATOM 686 C C . VAL A 1 96 ? -20.344 -4.466 18.189 1.00 83.44 96 VAL A C 1
ATOM 688 O O . VAL A 1 96 ? -21.568 -4.334 18.123 1.00 83.44 96 VAL A O 1
ATOM 691 N N . PRO A 1 97 ? -19.711 -5.320 17.359 1.00 80.62 97 PRO A N 1
ATOM 692 C CA . PRO A 1 97 ? -20.420 -6.191 16.421 1.00 80.62 97 PRO A CA 1
ATOM 693 C C . PRO A 1 97 ? -21.479 -7.086 17.087 1.00 80.62 97 PRO A C 1
ATOM 695 O O . PRO A 1 97 ? -21.284 -7.588 18.197 1.00 80.62 97 PRO A O 1
ATOM 698 N N . GLN A 1 98 ? -22.581 -7.347 16.372 1.00 77.19 98 GLN A N 1
ATOM 699 C CA . GLN A 1 98 ? -23.742 -8.110 16.867 1.00 77.19 98 GLN A CA 1
ATOM 700 C C . GLN A 1 98 ? -23.367 -9.470 17.472 1.00 77.19 98 GLN A C 1
ATOM 702 O O . GLN A 1 98 ? -23.902 -9.834 18.513 1.00 77.19 98 GLN A O 1
ATOM 707 N N . THR A 1 99 ? -22.399 -10.177 16.887 1.00 76.50 99 THR A N 1
ATOM 708 C CA . THR A 1 99 ? -21.920 -11.480 17.374 1.00 76.50 99 THR A CA 1
ATOM 709 C C . THR A 1 99 ? -21.396 -11.416 18.810 1.00 76.50 99 THR A C 1
ATOM 711 O O . THR A 1 99 ? -21.726 -12.259 19.645 1.00 76.50 99 THR A O 1
ATOM 714 N N . ILE A 1 100 ? -20.611 -10.384 19.124 1.00 78.12 100 ILE A N 1
ATOM 715 C CA . ILE A 1 100 ? -20.048 -10.192 20.464 1.00 78.12 100 ILE A CA 1
ATOM 716 C C . ILE A 1 100 ? -21.137 -9.648 21.407 1.00 78.12 100 ILE A C 1
ATOM 718 O O . ILE A 1 100 ? -21.221 -10.063 22.563 1.00 78.12 100 ILE A O 1
ATOM 722 N N . ARG A 1 101 ? -22.059 -8.804 20.909 1.00 75.88 101 ARG A N 1
ATOM 723 C CA . ARG A 1 101 ? -23.234 -8.346 21.680 1.00 75.88 101 ARG A CA 1
ATOM 724 C C . ARG A 1 101 ? -24.111 -9.510 22.140 1.00 75.88 101 ARG A C 1
ATOM 726 O O . ARG A 1 101 ? -24.538 -9.520 23.291 1.00 75.88 101 ARG A O 1
ATOM 733 N N . THR A 1 102 ? -24.371 -10.491 21.271 1.00 74.25 102 THR A N 1
ATOM 734 C CA . THR A 1 102 ? -25.177 -11.674 21.612 1.00 74.25 102 THR A CA 1
ATOM 735 C C . THR A 1 102 ? -24.508 -12.551 22.664 1.00 74.25 102 THR A C 1
ATOM 737 O O . THR A 1 102 ? -25.203 -13.076 23.526 1.00 74.25 102 THR A O 1
ATOM 740 N N . GLN A 1 103 ? -23.174 -12.653 22.660 1.00 74.50 103 GLN A N 1
ATOM 741 C CA . GLN A 1 103 ? -22.437 -13.383 23.697 1.00 74.50 103 GLN A CA 1
ATOM 742 C C . GLN A 1 103 ? -22.530 -12.692 25.062 1.00 74.50 103 GLN A C 1
ATOM 744 O O . GLN A 1 103 ? -22.829 -13.350 26.054 1.00 74.50 103 GLN A O 1
ATOM 749 N N . HIS A 1 104 ? -22.357 -11.368 25.121 1.00 70.50 104 HIS A N 1
ATOM 750 C CA . HIS A 1 104 ? -22.492 -10.630 26.382 1.00 70.50 104 HIS A CA 1
ATOM 751 C C . HIS A 1 104 ? -23.922 -10.625 26.931 1.00 70.50 104 HIS A C 1
ATOM 753 O O . HIS A 1 104 ? -24.094 -10.653 28.143 1.00 70.50 104 HIS A O 1
ATOM 759 N N . ARG A 1 105 ? -24.944 -10.631 26.064 1.00 66.12 105 ARG A N 1
ATOM 760 C CA . ARG A 1 105 ? -26.350 -10.751 26.486 1.00 66.12 105 ARG A CA 1
ATOM 761 C C . ARG A 1 105 ? -26.742 -12.154 26.940 1.00 66.12 105 ARG A C 1
ATOM 763 O O . ARG A 1 105 ? -27.673 -12.273 27.717 1.00 66.12 105 ARG A O 1
ATOM 770 N N . ALA A 1 106 ? -26.080 -13.195 26.437 1.00 61.31 106 ALA A N 1
ATOM 771 C CA . ALA A 1 106 ? -26.328 -14.573 26.857 1.00 61.31 106 ALA A CA 1
ATOM 772 C C . ALA A 1 106 ? -25.638 -14.924 28.190 1.00 61.31 106 ALA A C 1
ATOM 774 O O . ALA A 1 106 ? -26.023 -15.897 28.832 1.00 61.31 106 ALA A O 1
ATOM 775 N N . ALA A 1 107 ? -24.618 -14.155 28.586 1.00 58.97 107 ALA A N 1
ATOM 776 C CA . ALA A 1 107 ? -23.838 -14.360 29.808 1.00 58.97 107 ALA A CA 1
ATOM 777 C C . ALA A 1 107 ? -24.253 -13.455 30.991 1.00 58.97 107 ALA A C 1
ATOM 779 O O . ALA A 1 107 ? -23.684 -13.600 32.073 1.00 58.97 107 ALA A O 1
ATOM 780 N N . ALA A 1 108 ? -25.190 -12.523 30.785 1.00 54.59 108 ALA A N 1
ATOM 781 C CA . ALA A 1 108 ? -25.691 -11.558 31.774 1.00 54.59 108 ALA A CA 1
ATOM 782 C C . ALA A 1 108 ? -27.143 -11.862 32.164 1.00 54.59 108 ALA A C 1
ATOM 784 O O . ALA A 1 108 ? -27.503 -11.564 33.325 1.00 54.59 108 ALA A O 1
#